Protein AF-A0A2M7E2U6-F1 (afdb_monomer_lite)

Radius of gyration: 11.27 Å; chains: 1; bounding box: 20×16×30 Å

pLDDT: mean 92.94, std 3.78, range [76.88, 96.38]

Structure (mmCIF, N/CA/C/O backbone):
d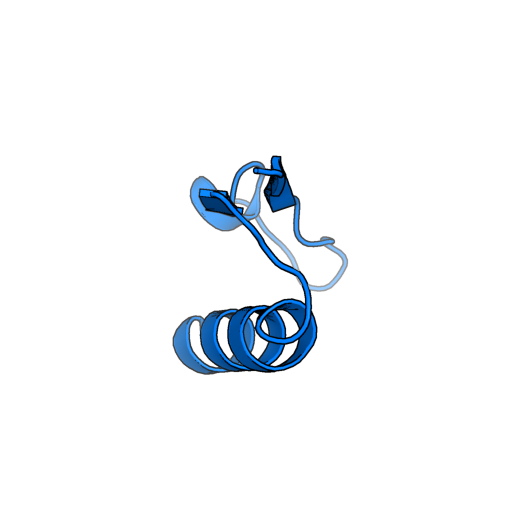ata_AF-A0A2M7E2U6-F1
#
_entry.id   AF-A0A2M7E2U6-F1
#
loop_
_atom_site.group_PDB
_atom_site.id
_atom_site.type_symbol
_atom_site.label_atom_id
_atom_site.label_alt_id
_atom_site.label_comp_id
_atom_site.label_asym_id
_atom_site.label_entity_id
_atom_site.label_seq_id
_atom_site.pdbx_PDB_ins_code
_atom_site.Cartn_x
_atom_site.Cartn_y
_atom_site.Cartn_z
_atom_site.occupancy
_atom_site.B_iso_or_equiv
_atom_site.auth_seq_id
_atom_site.auth_comp_id
_atom_site.auth_asym_id
_atom_site.auth_atom_id
_atom_site.pdbx_PDB_model_num
ATOM 1 N N . MET A 1 1 ? 11.555 -3.930 -9.031 1.00 76.88 1 MET A N 1
ATOM 2 C CA . MET A 1 1 ? 11.152 -4.739 -7.866 1.00 76.88 1 MET A CA 1
ATOM 3 C C . MET A 1 1 ? 10.030 -5.655 -8.296 1.00 76.88 1 MET A C 1
ATOM 5 O O . MET A 1 1 ? 9.180 -5.245 -9.080 1.00 76.88 1 MET A O 1
ATOM 9 N N . SER A 1 2 ? 10.064 -6.895 -7.840 1.00 86.62 2 SER A N 1
ATOM 10 C CA . SER A 1 2 ? 8.958 -7.829 -7.963 1.00 86.62 2 SER A CA 1
ATOM 11 C C . SER A 1 2 ? 7.765 -7.356 -7.133 1.00 86.62 2 SER A C 1
ATOM 13 O O . SER A 1 2 ? 7.896 -6.568 -6.191 1.00 86.62 2 SER A O 1
ATOM 15 N N . ARG A 1 3 ? 6.584 -7.884 -7.457 1.00 84.31 3 ARG A N 1
ATOM 16 C CA . ARG A 1 3 ? 5.368 -7.562 -6.715 1.00 84.31 3 ARG A CA 1
ATOM 17 C C . ARG A 1 3 ? 5.453 -7.92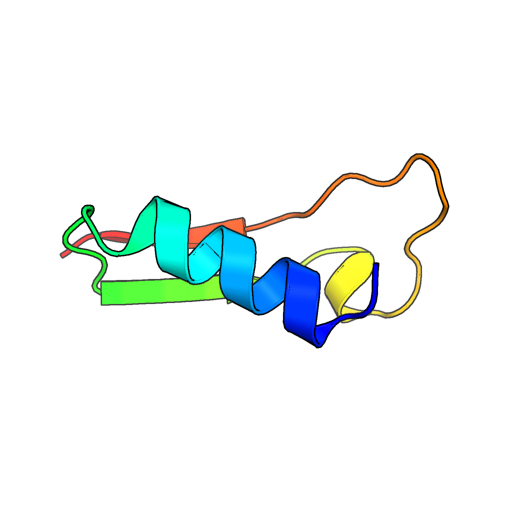6 -5.233 1.00 84.31 3 ARG A C 1
ATOM 19 O O . ARG A 1 3 ? 4.961 -7.180 -4.395 1.00 84.31 3 ARG A O 1
ATOM 26 N N . GLN A 1 4 ? 6.115 -9.039 -4.937 1.00 88.88 4 GLN A N 1
ATOM 27 C CA . GLN A 1 4 ? 6.303 -9.546 -3.580 1.00 88.88 4 GLN A CA 1
ATOM 28 C C . GLN A 1 4 ? 7.203 -8.627 -2.747 1.00 88.88 4 GLN A C 1
ATOM 30 O O . GLN A 1 4 ? 6.905 -8.382 -1.583 1.00 88.88 4 GLN A O 1
ATOM 35 N N . GLU A 1 5 ? 8.264 -8.069 -3.339 1.00 91.56 5 GLU A N 1
ATOM 36 C CA . GLU A 1 5 ? 9.146 -7.114 -2.651 1.00 91.56 5 GLU A CA 1
ATOM 37 C C . GLU A 1 5 ? 8.391 -5.842 -2.248 1.00 91.56 5 GLU A C 1
ATOM 39 O O . GLU A 1 5 ? 8.524 -5.370 -1.122 1.00 91.56 5 GLU A O 1
ATOM 44 N N . ILE A 1 6 ? 7.552 -5.320 -3.148 1.00 91.00 6 ILE A N 1
ATOM 45 C CA . ILE A 1 6 ? 6.726 -4.136 -2.886 1.00 91.00 6 ILE A CA 1
ATOM 46 C C . ILE A 1 6 ? 5.735 -4.409 -1.749 1.00 91.00 6 ILE A C 1
ATOM 48 O O . ILE A 1 6 ? 5.648 -3.625 -0.805 1.00 91.00 6 ILE A O 1
ATOM 52 N N . GLU A 1 7 ? 5.018 -5.533 -1.810 1.00 90.31 7 GLU A N 1
ATOM 53 C CA . GLU A 1 7 ? 4.074 -5.934 -0.762 1.00 90.31 7 GLU A CA 1
ATOM 54 C C . GLU A 1 7 ? 4.781 -6.088 0.596 1.00 90.31 7 GLU A C 1
ATOM 56 O O . GLU A 1 7 ? 4.263 -5.621 1.612 1.00 90.31 7 GLU A O 1
ATOM 61 N N . HIS A 1 8 ? 5.989 -6.659 0.614 1.00 94.12 8 HIS A N 1
ATOM 62 C CA . HIS A 1 8 ? 6.779 -6.820 1.832 1.00 94.12 8 HIS A CA 1
ATOM 63 C C . HIS A 1 8 ? 7.197 -5.476 2.443 1.00 94.12 8 HIS A C 1
ATOM 65 O O . HIS A 1 8 ? 6.980 -5.266 3.633 1.00 94.12 8 HIS A O 1
ATOM 71 N N . ILE A 1 9 ? 7.708 -4.538 1.634 1.00 94.94 9 ILE A N 1
ATOM 72 C CA . ILE A 1 9 ? 8.090 -3.189 2.091 1.00 94.94 9 ILE A CA 1
ATOM 73 C C . ILE A 1 9 ? 6.891 -2.460 2.708 1.00 94.94 9 ILE A C 1
ATOM 75 O O . ILE A 1 9 ? 7.010 -1.871 3.783 1.00 94.94 9 ILE A O 1
ATOM 79 N N . ILE A 1 10 ? 5.726 -2.510 2.053 1.00 94.62 10 ILE A N 1
ATOM 80 C CA . ILE A 1 10 ? 4.518 -1.834 2.541 1.00 94.62 10 ILE A CA 1
ATOM 81 C C . ILE A 1 10 ? 4.070 -2.438 3.878 1.00 94.62 10 ILE A C 1
ATOM 83 O O . ILE A 1 10 ? 3.774 -1.696 4.816 1.00 94.62 10 ILE A O 1
ATOM 87 N N . ILE A 1 11 ? 4.028 -3.772 3.983 1.00 93.56 11 ILE A N 1
ATOM 88 C CA . ILE A 1 11 ? 3.647 -4.466 5.221 1.00 93.56 11 ILE A CA 1
ATOM 89 C C . ILE A 1 11 ? 4.627 -4.125 6.343 1.00 93.56 11 ILE A C 1
ATOM 91 O O . ILE A 1 11 ? 4.197 -3.772 7.440 1.00 93.56 11 ILE A O 1
ATOM 95 N N . ASP A 1 12 ? 5.929 -4.181 6.077 1.00 95.44 12 ASP A N 1
ATOM 96 C CA . ASP A 1 12 ? 6.951 -3.899 7.081 1.00 95.44 12 ASP A CA 1
ATOM 97 C C . ASP A 1 12 ? 6.938 -2.454 7.563 1.00 95.44 12 ASP A C 1
ATOM 99 O O . ASP A 1 12 ? 7.163 -2.208 8.749 1.00 95.44 12 ASP A O 1
ATOM 103 N N . TYR A 1 13 ? 6.635 -1.506 6.680 1.00 94.38 13 TYR A N 1
ATOM 104 C CA . TYR A 1 13 ? 6.494 -0.107 7.056 1.00 94.38 13 TYR A CA 1
ATOM 105 C C . TYR A 1 13 ? 5.213 0.139 7.863 1.00 94.38 13 TYR A C 1
ATOM 107 O O . TYR A 1 13 ? 5.225 0.876 8.849 1.00 94.38 13 TYR A O 1
ATOM 115 N N . LEU A 1 14 ? 4.101 -0.490 7.467 1.00 94.12 14 LEU A N 1
ATOM 116 C CA . LEU A 1 14 ? 2.786 -0.212 8.042 1.00 94.12 14 LEU A CA 1
ATOM 117 C C . LEU A 1 14 ? 2.416 -1.083 9.255 1.00 94.12 14 LEU A C 1
ATOM 119 O O . LEU A 1 14 ? 1.453 -0.759 9.949 1.00 94.12 14 LEU A O 1
ATOM 123 N N . LYS A 1 15 ? 3.169 -2.149 9.563 1.00 90.31 15 LYS A N 1
ATOM 124 C CA . LYS A 1 15 ? 2.880 -3.060 10.693 1.00 90.31 15 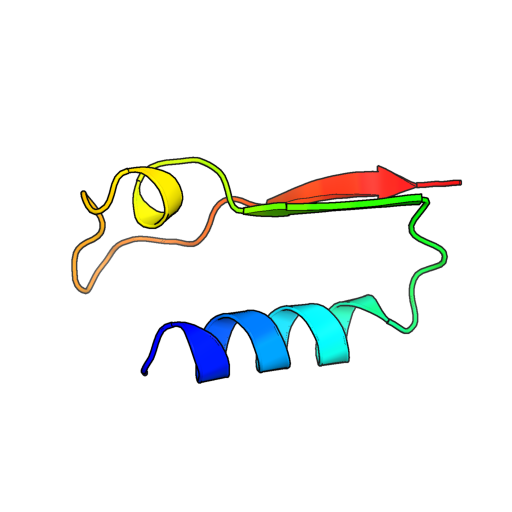LYS A CA 1
ATOM 125 C C . LYS A 1 15 ? 2.901 -2.395 12.071 1.00 90.31 15 LYS A C 1
ATOM 127 O O . LYS A 1 15 ? 2.315 -2.925 13.009 1.00 90.31 15 LYS A O 1
ATOM 132 N N . THR A 1 16 ? 3.588 -1.262 12.211 1.00 92.81 16 THR A N 1
ATOM 133 C CA . THR A 1 16 ? 3.639 -0.483 13.461 1.00 92.81 16 THR A CA 1
ATOM 134 C C . THR A 1 16 ? 2.363 0.323 13.693 1.00 92.81 16 THR A C 1
ATOM 136 O O . THR A 1 16 ? 2.079 0.730 14.820 1.00 92.81 16 THR A O 1
ATOM 139 N N . TYR A 1 17 ? 1.563 0.524 12.647 1.00 92.19 17 TYR A N 1
ATOM 140 C CA . TYR A 1 17 ? 0.274 1.186 12.724 1.00 92.19 17 TYR A CA 1
ATOM 141 C C . TYR A 1 17 ? -0.798 0.133 13.019 1.00 92.19 17 TYR A C 1
ATOM 143 O O . TYR A 1 17 ? -0.816 -0.951 12.437 1.00 92.19 17 TYR A O 1
ATOM 151 N N . ASN A 1 18 ? -1.726 0.437 13.929 1.00 92.75 18 ASN A N 1
ATOM 152 C CA . ASN A 1 18 ? -2.789 -0.489 14.332 1.00 92.75 18 ASN A CA 1
ATOM 153 C C . ASN A 1 18 ? -3.909 -0.548 13.276 1.00 92.75 18 ASN A C 1
ATOM 155 O O . ASN A 1 18 ? -5.041 -0.114 13.499 1.00 92.75 18 ASN A O 1
ATOM 159 N N . LEU A 1 19 ? -3.572 -1.049 12.089 1.00 94.25 19 LEU A N 1
ATOM 160 C CA . LEU A 1 19 ? -4.475 -1.118 10.952 1.00 94.25 19 LEU A CA 1
ATOM 161 C C . LEU A 1 19 ? -5.481 -2.263 11.122 1.00 94.25 19 LEU A C 1
ATOM 163 O O . LEU A 1 19 ? -5.175 -3.349 11.614 1.00 94.25 19 LEU A O 1
ATOM 167 N N . LYS A 1 20 ? -6.714 -2.020 10.684 1.00 95.25 20 LYS A N 1
ATOM 168 C CA . LYS A 1 20 ? -7.783 -3.014 10.536 1.00 95.25 20 LYS A CA 1
ATOM 169 C C . LYS A 1 20 ? -7.778 -3.660 9.151 1.00 95.25 20 LYS A C 1
ATOM 171 O O . LYS A 1 20 ? -8.199 -4.806 9.018 1.00 95.25 20 LYS A O 1
ATOM 176 N N . ARG A 1 21 ? -7.374 -2.920 8.114 1.00 94.88 21 ARG A N 1
ATOM 177 C CA . ARG A 1 21 ? -7.248 -3.415 6.735 1.00 94.88 21 ARG A CA 1
ATOM 178 C C . ARG A 1 21 ? -6.204 -2.602 5.974 1.00 94.88 21 ARG A C 1
ATOM 180 O O . ARG A 1 21 ? -6.134 -1.390 6.148 1.00 94.88 21 ARG A O 1
ATOM 187 N N . LEU A 1 22 ? -5.469 -3.281 5.105 1.00 94.50 22 LEU A N 1
ATOM 188 C CA . LEU A 1 22 ? -4.555 -2.710 4.125 1.00 94.50 22 LEU A CA 1
ATOM 189 C C . LEU A 1 22 ? -4.822 -3.398 2.781 1.00 94.50 22 LEU A C 1
ATOM 191 O O . LEU A 1 22 ? -5.025 -4.612 2.751 1.00 94.50 22 LEU A O 1
ATOM 195 N N . GLY A 1 23 ? -4.849 -2.642 1.690 1.00 93.56 23 GLY A N 1
ATOM 196 C CA . GLY A 1 23 ? -4.975 -3.182 0.340 1.00 93.56 23 GLY A CA 1
ATOM 197 C C . GLY A 1 23 ? -4.339 -2.263 -0.694 1.00 93.56 23 GLY A C 1
ATOM 198 O O . GLY A 1 23 ? -4.286 -1.054 -0.493 1.00 93.56 23 GLY A O 1
ATOM 199 N N . VAL A 1 24 ? -3.872 -2.842 -1.797 1.00 94.38 24 VAL A N 1
ATOM 200 C CA . VAL A 1 24 ? -3.379 -2.093 -2.959 1.00 94.38 24 VAL A CA 1
ATOM 201 C C . VAL A 1 24 ? -4.530 -1.904 -3.941 1.00 94.38 24 VAL A C 1
ATOM 203 O O . VAL A 1 24 ? -5.273 -2.852 -4.207 1.00 94.38 24 VAL A O 1
ATOM 206 N N . PHE A 1 25 ? -4.690 -0.694 -4.468 1.00 95.50 25 PHE A N 1
ATOM 207 C CA . PHE A 1 25 ? -5.664 -0.398 -5.517 1.00 95.50 25 PHE A CA 1
ATOM 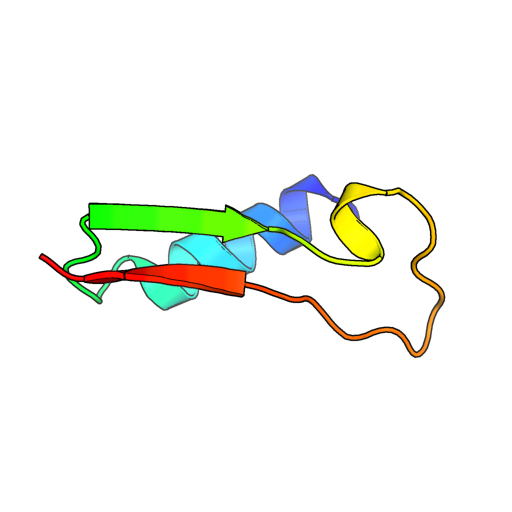208 C C . PHE A 1 25 ? -4.996 0.360 -6.673 1.00 95.50 25 PHE A C 1
ATOM 210 O O . PHE A 1 25 ? -3.773 0.354 -6.796 1.00 95.50 25 PHE A O 1
ATOM 217 N N . GLY A 1 26 ? -5.786 0.929 -7.582 1.00 95.75 26 GLY A N 1
ATOM 218 C CA . GLY A 1 26 ? -5.245 1.751 -8.664 1.00 95.75 26 GLY A CA 1
ATOM 219 C C . GLY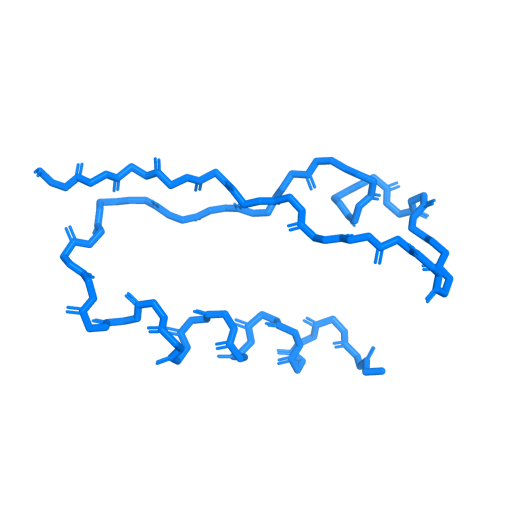 A 1 26 ? -4.563 0.957 -9.781 1.00 95.75 26 GLY A C 1
ATOM 220 O O . GLY A 1 26 ? -4.900 -0.204 -10.039 1.00 95.75 26 GLY A O 1
ATOM 221 N N . SER A 1 27 ? -3.643 1.620 -10.484 1.00 95.88 27 SER A N 1
ATOM 222 C CA . SER A 1 27 ? -2.964 1.093 -11.681 1.00 95.88 27 SER A CA 1
ATOM 223 C C . SER A 1 27 ? -2.221 -0.216 -11.394 1.00 95.88 27 SER A C 1
ATOM 225 O O . SER A 1 27 ? -2.313 -1.164 -12.173 1.00 95.88 27 SER A O 1
ATOM 227 N N . TYR A 1 28 ? -1.591 -0.309 -10.220 1.00 92.81 28 TYR A N 1
ATOM 228 C CA . TYR A 1 28 ? -0.855 -1.486 -9.770 1.00 92.81 28 TYR A CA 1
ATOM 229 C C . TYR A 1 28 ? -1.747 -2.723 -9.595 1.00 92.81 28 TYR A C 1
ATOM 231 O O . TYR A 1 28 ? -1.363 -3.838 -9.946 1.00 92.81 28 TYR A O 1
ATOM 239 N N . ALA A 1 29 ? -2.971 -2.540 -9.092 1.00 92.62 29 ALA A N 1
ATOM 240 C CA . ALA A 1 29 ? -3.933 -3.633 -8.955 1.00 92.62 29 ALA A CA 1
ATOM 241 C C . ALA A 1 29 ? -4.495 -4.105 -10.309 1.00 92.62 29 ALA A C 1
ATOM 243 O O . ALA A 1 29 ? -4.900 -5.261 -10.427 1.00 92.62 29 ALA A O 1
ATOM 244 N N . ARG A 1 30 ? -4.510 -3.227 -11.324 1.00 95.19 30 ARG A N 1
ATOM 245 C CA . ARG A 1 30 ? -4.993 -3.527 -12.684 1.00 95.19 30 ARG A CA 1
ATOM 246 C C . ARG A 1 30 ? -3.902 -4.015 -13.643 1.00 95.19 30 ARG A C 1
ATOM 248 O O . ARG A 1 30 ? -4.232 -4.470 -14.731 1.00 95.19 30 ARG A O 1
ATOM 255 N N . GLY A 1 31 ? -2.628 -3.948 -13.253 1.00 92.50 31 GLY A N 1
ATOM 256 C CA . GLY A 1 31 ? -1.505 -4.276 -14.136 1.00 92.50 31 GLY A CA 1
ATOM 257 C C . GLY A 1 31 ? -1.172 -3.175 -15.152 1.00 92.50 31 GLY A C 1
ATOM 258 O O . GLY A 1 31 ? -0.516 -3.451 -16.151 1.00 92.50 31 GLY A O 1
ATOM 259 N N . GLU A 1 32 ? -1.635 -1.945 -14.918 1.00 95.94 32 GLU A N 1
ATOM 260 C CA . GLU A 1 32 ? -1.462 -0.782 -15.804 1.00 95.94 32 GLU A CA 1
ATOM 261 C C . GLU A 1 32 ? -0.302 0.134 -15.371 1.00 95.94 32 GLU A C 1
ATOM 263 O O . GLU A 1 32 ? -0.072 1.184 -15.971 1.00 95.94 32 GLU A O 1
ATOM 268 N N . GLN A 1 33 ? 0.412 -0.219 -14.300 1.00 94.50 33 GLN A N 1
ATOM 269 C CA . GLN A 1 33 ? 1.523 0.575 -13.786 1.00 94.50 33 GLN A CA 1
ATOM 270 C C . GLN A 1 33 ? 2.702 0.613 -14.771 1.00 94.50 33 GLN A C 1
ATOM 272 O O . GLN A 1 33 ? 3.032 -0.379 -15.423 1.00 94.50 33 GLN A O 1
ATOM 277 N N . ASN A 1 34 ? 3.389 1.748 -14.822 1.00 93.88 34 ASN A N 1
ATOM 278 C CA . ASN A 1 34 ? 4.633 1.942 -15.559 1.00 93.88 34 ASN A CA 1
ATOM 279 C C . ASN A 1 34 ? 5.769 2.361 -14.607 1.00 93.88 34 ASN A C 1
ATOM 281 O O . ASN A 1 34 ? 5.573 2.466 -13.399 1.00 93.88 34 ASN A O 1
ATOM 285 N N . ALA A 1 35 ? 6.971 2.594 -15.142 1.00 92.12 35 ALA A N 1
ATOM 286 C CA . ALA A 1 35 ? 8.153 2.925 -14.337 1.00 92.12 35 ALA A CA 1
ATOM 287 C C . ALA A 1 35 ? 8.025 4.229 -13.5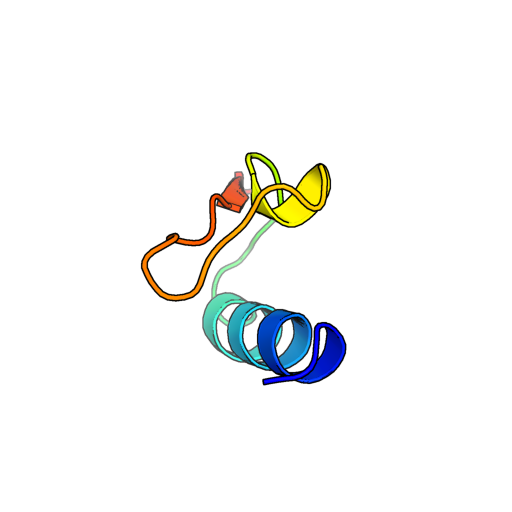21 1.00 92.12 35 ALA A C 1
ATOM 289 O O . ALA A 1 35 ? 8.760 4.401 -12.553 1.00 92.12 35 ALA A O 1
ATOM 290 N N . ASN A 1 36 ? 7.101 5.118 -13.897 1.00 94.56 36 ASN A N 1
ATOM 291 C CA . ASN A 1 36 ? 6.829 6.385 -13.217 1.00 94.56 36 ASN A CA 1
ATOM 292 C C . ASN A 1 36 ? 5.535 6.345 -12.388 1.00 94.56 36 ASN A C 1
ATOM 294 O O . ASN A 1 36 ? 5.117 7.379 -11.871 1.00 94.56 36 ASN A O 1
ATOM 298 N N . SER A 1 37 ? 4.865 5.193 -12.306 1.00 94.44 37 SER A N 1
ATOM 299 C CA . SER A 1 37 ? 3.651 5.049 -11.508 1.00 94.44 37 SER A CA 1
ATOM 300 C C . SER A 1 37 ? 3.967 5.023 -10.017 1.00 94.44 37 SER A C 1
ATOM 302 O O . SER A 1 37 ? 4.965 4.452 -9.578 1.00 94.44 37 SER A O 1
ATOM 304 N N . ASP A 1 38 ? 3.071 5.615 -9.243 1.00 95.44 38 ASP A N 1
ATOM 305 C CA . ASP A 1 38 ? 2.986 5.466 -7.801 1.00 95.44 38 ASP A CA 1
ATOM 306 C C . ASP A 1 38 ? 2.250 4.168 -7.413 1.00 95.44 38 ASP A C 1
ATOM 308 O O . ASP A 1 38 ? 1.913 3.323 -8.251 1.00 95.44 38 ASP A O 1
ATOM 312 N N . ILE A 1 39 ? 2.061 3.976 -6.105 1.00 94.56 39 ILE A N 1
ATOM 313 C CA . ILE A 1 39 ? 1.319 2.850 -5.537 1.00 94.56 39 ILE A CA 1
ATOM 314 C C . ILE A 1 39 ? 0.201 3.403 -4.661 1.00 94.56 39 ILE A C 1
ATOM 316 O O . ILE A 1 39 ? 0.451 4.003 -3.615 1.00 94.56 39 ILE A O 1
ATOM 320 N N . ASP A 1 40 ? -1.035 3.123 -5.057 1.00 95.88 40 ASP A N 1
ATOM 321 C CA . ASP A 1 40 ? -2.226 3.515 -4.317 1.00 95.88 40 ASP A CA 1
ATOM 322 C C . ASP A 1 40 ? -2.553 2.510 -3.198 1.00 95.88 40 ASP A C 1
ATOM 324 O O . ASP A 1 40 ? -2.756 1.313 -3.444 1.00 95.88 40 ASP A O 1
ATOM 328 N N . LEU A 1 41 ? -2.657 2.997 -1.956 1.00 95.88 41 LEU A N 1
ATOM 329 C CA . LEU A 1 41 ? -2.942 2.179 -0.770 1.00 95.88 41 LEU A CA 1
ATOM 330 C C . LEU A 1 41 ? -4.272 2.548 -0.118 1.00 95.88 41 LEU A C 1
ATOM 332 O O . LEU A 1 41 ? -4.502 3.691 0.270 1.00 95.88 41 LEU A O 1
ATOM 336 N N . LEU A 1 42 ? -5.142 1.555 0.058 1.00 95.62 42 LEU A N 1
ATOM 337 C CA . LEU A 1 42 ? -6.379 1.682 0.816 1.00 95.62 42 LEU A CA 1
ATOM 338 C C . LEU A 1 42 ? -6.147 1.173 2.238 1.00 95.62 42 LEU A C 1
ATOM 340 O O . LEU A 1 42 ? -5.879 -0.011 2.457 1.00 95.62 42 LEU A O 1
ATOM 344 N N . VAL A 1 43 ? -6.298 2.066 3.211 1.00 95.44 43 VAL A N 1
ATOM 345 C CA . VAL A 1 43 ? -6.050 1.777 4.625 1.00 95.44 43 VAL A CA 1
ATOM 346 C C . VAL A 1 43 ? -7.327 1.961 5.434 1.00 95.44 43 VAL A C 1
ATOM 348 O O . VAL A 1 43 ? -8.053 2.940 5.277 1.00 95.44 43 VAL A O 1
ATOM 351 N N . LYS A 1 44 ? -7.597 1.021 6.340 1.00 96.38 44 LYS A N 1
ATOM 352 C CA . LYS A 1 44 ? -8.612 1.157 7.385 1.00 96.38 44 LYS A CA 1
ATOM 353 C C . LYS A 1 44 ? -7.925 1.066 8.734 1.00 96.38 44 LYS A C 1
ATOM 355 O O . LYS A 1 44 ? -7.344 0.027 9.038 1.00 96.38 44 LYS A O 1
ATOM 360 N N . PHE A 1 45 ? -8.032 2.107 9.546 1.00 92.62 45 PHE A N 1
ATOM 361 C CA . PHE A 1 45 ? -7.569 2.099 10.933 1.00 92.62 45 PHE A CA 1
ATOM 362 C C . PHE A 1 45 ? -8.589 1.395 11.842 1.00 92.62 45 PHE A C 1
ATOM 364 O O . PHE A 1 45 ? -9.747 1.202 11.446 1.00 92.62 45 PHE A O 1
ATOM 371 N N . LYS A 1 46 ? -8.135 0.918 13.005 1.00 82.19 46 LYS A N 1
ATOM 372 C CA . LYS A 1 46 ? -9.026 0.378 14.039 1.00 82.19 46 LYS A CA 1
ATOM 373 C C . LYS A 1 46 ? -9.773 1.485 14.762 1.00 82.19 46 LYS A C 1
ATOM 375 O O . LYS A 1 46 ? -9.149 2.536 15.011 1.00 82.19 46 LYS A O 1
#

Secondary structure (DSSP, 8-state):
--HHHHHHHHHHHHTTS-EEEEEEEHHHHHT---TT---EEEEEE-

Sequence (46 aa):
MSRQEIEHIIIDYLKTYNLKRLGVFGSYARGEQNANSDIDLLVKFK

Foldseek 3Di:
DDPVVVVVVVCVVCVVAQWPDKDWDDCVVVVNDDPPDDTDMDTHHD